Protein AF-A0A401PR33-F1 (afdb_monomer)

Secondary structure (DSSP, 8-state):
-HHHHHHHHHHT-TTT--EEEE--GGGGEETTEE-TTTTSSP-GGGPBPHHHHHHHHHHHHHHS-EEEEE--S-TT-HHHHHHHHHH-SSEEEESTTTTT-HHHHHHHHHTT--SEEEE-HHHH--HHHHHHHHHHHHHTT-EEEE---SS--S--HHHHHHHHTT-S--

Solvent-accessible surface area (backbone atoms only — not comparable to full-atom values): 9485 Å² total; per-residue (Å²): 110,69,67,58,56,49,48,37,50,75,71,70,35,61,96,77,58,74,39,72,45,78,60,56,26,51,83,27,51,55,94,84,25,36,36,94,59,64,91,49,86,91,56,80,90,69,46,36,44,61,65,60,50,50,53,51,50,52,50,45,48,73,78,42,65,48,48,35,40,25,25,83,44,36,52,81,42,55,70,55,31,18,55,55,45,68,71,51,94,57,47,30,30,29,35,78,50,23,43,39,33,58,71,40,43,54,48,31,58,75,58,41,27,46,48,23,40,35,40,35,48,77,65,59,67,36,70,69,56,37,54,50,33,50,50,53,35,46,74,72,73,24,47,39,32,40,48,86,58,99,82,70,74,92,74,60,64,64,63,57,45,30,60,76,67,67,42,88,41,104

Radius of gyration: 16.68 Å; Cα contacts (8 Å, |Δi|>4): 265; chains: 1; bounding box: 39×40×42 Å

Structure (mmCIF, N/CA/C/O backbone):
data_AF-A0A401PR33-F1
#
_entry.id   AF-A0A401PR33-F1
#
loop_
_atom_site.group_PDB
_atom_site.id
_atom_site.type_symbol
_atom_site.label_atom_id
_atom_site.label_alt_id
_atom_site.label_comp_id
_atom_site.label_asym_id
_atom_site.label_entity_id
_atom_site.label_seq_id
_atom_site.pdbx_PDB_ins_code
_atom_site.Cartn_x
_atom_site.Cartn_y
_atom_site.Cartn_z
_atom_site.occupancy
_atom_site.B_iso_or_equiv
_atom_site.auth_seq_id
_atom_site.auth_comp_id
_atom_site.auth_asym_id
_atom_site.auth_atom_id
_atom_site.pdbx_PDB_model_nu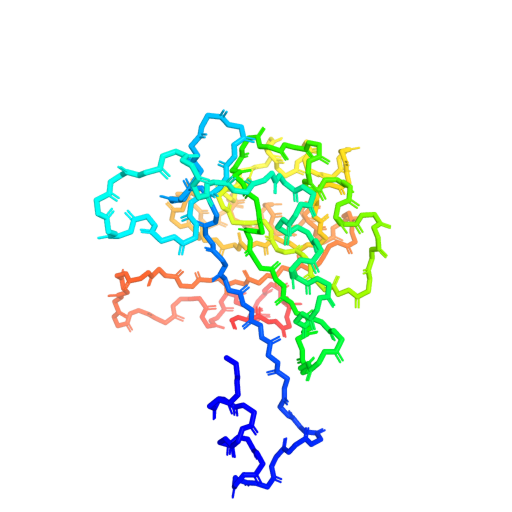m
ATOM 1 N N . LEU A 1 1 ? -2.979 -16.519 -4.858 1.00 96.06 1 LEU A N 1
ATOM 2 C CA . LEU A 1 1 ? -4.352 -16.060 -4.534 1.00 96.06 1 LEU A CA 1
ATOM 3 C C . LEU A 1 1 ? -5.389 -17.193 -4.555 1.00 96.06 1 LEU A C 1
ATOM 5 O O . LEU A 1 1 ? -6.199 -17.249 -3.635 1.00 96.06 1 LEU A O 1
ATOM 9 N N . ASP A 1 2 ? -5.338 -18.142 -5.503 1.00 98.12 2 ASP A N 1
ATOM 10 C CA . ASP A 1 2 ? -6.275 -19.290 -5.570 1.00 98.12 2 ASP A CA 1
ATOM 11 C C . ASP A 1 2 ? -6.444 -20.076 -4.264 1.00 98.12 2 ASP A C 1
ATOM 13 O O . ASP A 1 2 ? -7.560 -20.459 -3.903 1.00 98.12 2 ASP A O 1
ATOM 17 N N . LEU A 1 3 ? -5.348 -20.292 -3.532 1.00 98.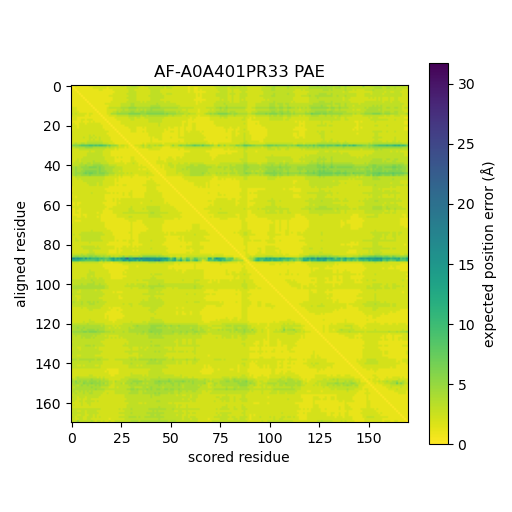56 3 LEU A N 1
ATOM 18 C CA . LEU A 1 3 ? -5.379 -20.981 -2.242 1.00 98.56 3 LEU A CA 1
ATOM 19 C C . LEU A 1 3 ? -6.269 -20.247 -1.225 1.00 98.56 3 LEU A C 1
ATOM 21 O O . LEU A 1 3 ? -7.124 -20.872 -0.601 1.00 98.56 3 LEU A O 1
ATOM 25 N N . ILE A 1 4 ? -6.104 -18.925 -1.098 1.00 98.44 4 ILE A N 1
ATOM 26 C CA . ILE A 1 4 ? -6.877 -18.077 -0.176 1.00 98.44 4 ILE A CA 1
ATOM 27 C C . ILE A 1 4 ? -8.347 -18.038 -0.608 1.00 98.44 4 ILE A C 1
ATOM 29 O O . ILE A 1 4 ? -9.229 -18.298 0.208 1.00 98.44 4 ILE A O 1
ATOM 33 N N . LYS A 1 5 ? -8.620 -17.823 -1.903 1.00 97.62 5 LYS A N 1
ATOM 34 C CA . LYS A 1 5 ? -9.981 -17.858 -2.473 1.00 97.62 5 LYS A CA 1
ATOM 35 C C . LYS A 1 5 ? -10.687 -19.185 -2.171 1.00 97.62 5 LYS A C 1
ATOM 37 O O . LYS A 1 5 ? -11.839 -19.200 -1.741 1.00 97.62 5 LYS A O 1
ATOM 42 N N . SER A 1 6 ? -9.975 -20.301 -2.332 1.00 98.25 6 SER A N 1
ATOM 43 C CA . SER A 1 6 ? -10.485 -21.641 -2.024 1.00 98.25 6 SER A CA 1
ATOM 44 C C . SER A 1 6 ? -10.730 -21.846 -0.528 1.00 98.25 6 SER A C 1
ATOM 46 O O . SER A 1 6 ? -11.710 -22.489 -0.157 1.00 98.25 6 SER A O 1
ATOM 48 N N . ALA A 1 7 ? -9.863 -21.317 0.338 1.00 98.69 7 ALA A N 1
ATOM 49 C CA . ALA A 1 7 ? -10.027 -21.398 1.787 1.00 98.69 7 ALA A CA 1
ATOM 50 C C . ALA A 1 7 ? -11.261 -20.615 2.263 1.00 98.69 7 ALA A C 1
ATOM 52 O O . ALA A 1 7 ? -12.075 -21.166 3.003 1.00 98.69 7 ALA A O 1
ATOM 53 N N . ILE A 1 8 ? -11.451 -19.385 1.770 1.00 98.50 8 ILE A N 1
ATOM 54 C CA . ILE A 1 8 ? -12.636 -18.559 2.051 1.00 98.50 8 ILE A CA 1
ATOM 55 C C . ILE A 1 8 ? -13.917 -19.297 1.638 1.00 98.50 8 ILE A C 1
ATOM 57 O O . ILE A 1 8 ? -14.866 -19.384 2.421 1.00 98.50 8 ILE A O 1
ATOM 61 N N . ALA A 1 9 ? -13.930 -19.875 0.432 1.00 98.31 9 ALA A N 1
ATOM 62 C CA . ALA A 1 9 ? -15.076 -20.627 -0.072 1.00 98.31 9 ALA A CA 1
ATOM 63 C C . ALA A 1 9 ? -15.373 -21.871 0.778 1.00 98.31 9 ALA A C 1
ATOM 65 O O . ALA A 1 9 ? -16.519 -22.099 1.161 1.00 98.31 9 ALA A O 1
ATOM 66 N N . LYS A 1 10 ? -14.344 -22.652 1.135 1.00 98.56 10 LYS A N 1
ATOM 67 C CA . LYS A 1 10 ? -14.494 -23.834 2.002 1.00 98.56 10 LYS A CA 1
ATOM 68 C C . LYS A 1 10 ? -15.002 -23.484 3.401 1.00 98.56 10 LYS A C 1
ATOM 70 O O . LYS A 1 10 ? -15.715 -24.287 3.993 1.00 98.56 10 LYS A O 1
ATOM 75 N N . ALA A 1 11 ? -14.655 -22.307 3.916 1.00 98.62 11 ALA A N 1
ATOM 76 C CA . ALA A 1 11 ? -15.139 -21.812 5.201 1.00 98.62 11 ALA A CA 1
ATOM 77 C C . ALA A 1 11 ? -16.561 -21.214 5.138 1.00 98.62 11 ALA A C 1
ATOM 79 O O . ALA A 1 11 ? -17.138 -20.929 6.184 1.00 98.62 11 ALA A O 1
ATOM 80 N N . GLY A 1 12 ? -17.142 -21.033 3.943 1.00 98.44 12 GLY A N 1
ATOM 81 C CA . GLY A 1 12 ? -18.491 -20.484 3.765 1.00 98.44 12 GLY A CA 1
ATOM 82 C C . GLY A 1 12 ? -18.582 -18.958 3.905 1.00 98.44 12 GLY A C 1
ATOM 83 O O . GLY A 1 12 ? -19.644 -18.442 4.250 1.00 98.44 12 GLY A O 1
ATOM 84 N N . TYR A 1 13 ? -17.486 -18.231 3.655 1.00 98.62 13 TYR A N 1
ATOM 85 C CA . TYR A 1 13 ? -17.396 -16.778 3.873 1.00 98.62 13 TYR A CA 1
ATOM 86 C C . TYR A 1 13 ? -17.141 -15.954 2.604 1.00 98.62 13 TYR A C 1
ATOM 88 O O . TYR A 1 13 ? -16.667 -14.825 2.695 1.00 98.62 13 TYR A O 1
ATOM 96 N N . THR A 1 14 ? -17.469 -16.488 1.424 1.00 97.69 14 THR A N 1
AT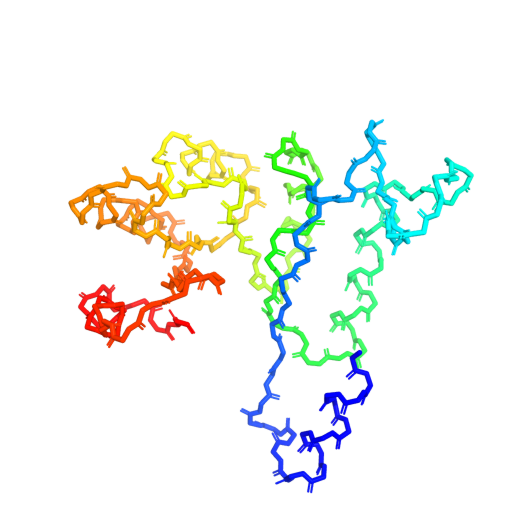OM 97 C CA . THR A 1 14 ? -17.223 -15.825 0.128 1.00 97.69 14 THR A CA 1
ATOM 98 C C . THR A 1 14 ? -17.776 -14.403 0.052 1.00 97.69 14 THR A C 1
ATOM 100 O O . THR A 1 14 ? -17.073 -13.522 -0.424 1.00 97.69 14 THR A O 1
ATOM 103 N N . ASP A 1 15 ? -18.969 -14.151 0.593 1.00 96.94 15 ASP A N 1
ATOM 104 C CA . ASP A 1 15 ? -19.599 -12.821 0.552 1.00 96.94 15 ASP A CA 1
ATOM 105 C C . ASP A 1 15 ? -19.202 -11.914 1.735 1.00 96.94 15 ASP A C 1
ATOM 107 O O . ASP A 1 15 ? -19.770 -10.839 1.915 1.00 96.94 15 ASP A O 1
ATOM 111 N N . LYS A 1 16 ? -18.279 -12.364 2.598 1.00 98.12 16 LYS A N 1
ATOM 112 C CA . LYS A 1 16 ? -17.916 -11.681 3.855 1.00 98.12 16 LYS A CA 1
ATOM 113 C C . LYS A 1 16 ? -16.429 -11.372 3.994 1.00 98.12 16 LYS A C 1
ATOM 115 O O . LYS A 1 16 ? -16.071 -10.574 4.853 1.00 98.12 16 LYS A O 1
ATOM 120 N N . VAL A 1 17 ? -15.573 -12.022 3.207 1.00 98.56 17 VAL A N 1
ATOM 121 C CA . VAL A 1 17 ? -14.116 -11.879 3.290 1.00 98.56 17 VAL A CA 1
ATOM 122 C C . VAL A 1 17 ? -13.569 -11.470 1.931 1.00 98.56 17 VAL A C 1
ATOM 124 O O . VAL A 1 17 ? -13.796 -12.136 0.923 1.00 98.56 17 VAL A O 1
ATOM 127 N N . VAL A 1 18 ? -12.812 -10.381 1.943 1.00 98.38 18 VAL A N 1
ATOM 128 C CA . VAL A 1 18 ? -12.079 -9.817 0.806 1.00 98.38 18 VAL A CA 1
ATOM 129 C C . VAL A 1 18 ? -10.573 -9.929 1.061 1.00 98.38 18 VAL A C 1
ATOM 131 O O . VAL A 1 18 ? -10.154 -10.381 2.127 1.00 98.38 18 VAL A O 1
ATOM 134 N N . VAL A 1 19 ? -9.751 -9.568 0.078 1.00 98.56 19 VAL A N 1
ATOM 135 C CA . VAL A 1 19 ? -8.291 -9.711 0.129 1.00 98.56 19 VAL A CA 1
ATOM 136 C C . VAL A 1 19 ? -7.612 -8.344 0.048 1.00 98.56 19 VAL A C 1
ATOM 138 O O . VAL A 1 19 ? -7.938 -7.526 -0.812 1.00 98.56 19 VAL A O 1
ATOM 141 N N . GLY A 1 20 ? -6.646 -8.122 0.937 1.00 98.50 20 GLY A N 1
ATOM 142 C CA . GLY A 1 20 ? -5.608 -7.102 0.799 1.00 98.50 20 GLY A CA 1
ATOM 143 C C . GLY A 1 20 ? -4.272 -7.755 0.436 1.00 98.50 20 GLY A C 1
ATOM 144 O O . GLY A 1 20 ? -4.066 -8.937 0.726 1.00 98.50 20 GLY A O 1
ATOM 145 N N . MET A 1 21 ? -3.384 -7.015 -0.218 1.00 98.50 21 MET A N 1
ATOM 146 C CA . MET A 1 21 ? -2.031 -7.463 -0.551 1.00 98.50 21 MET A CA 1
ATOM 147 C C . MET A 1 21 ? -1.031 -6.391 -0.142 1.00 98.50 21 MET A C 1
ATOM 149 O O . MET A 1 21 ? -1.243 -5.239 -0.489 1.00 98.50 21 MET A O 1
ATOM 153 N N . ASP A 1 22 ? 0.049 -6.783 0.523 1.00 98.69 22 ASP A N 1
ATOM 154 C CA . ASP A 1 22 ? 1.282 -6.002 0.578 1.00 98.69 22 ASP A CA 1
ATOM 155 C C . ASP A 1 22 ? 2.257 -6.624 -0.414 1.00 98.69 22 ASP A C 1
ATOM 157 O O . ASP A 1 22 ? 2.545 -7.827 -0.357 1.00 98.69 22 ASP A O 1
ATOM 161 N N . VAL A 1 23 ? 2.645 -5.826 -1.405 1.00 98.62 23 VAL A N 1
ATOM 162 C CA . VAL A 1 23 ? 3.552 -6.262 -2.455 1.00 98.62 23 VAL A CA 1
ATOM 163 C C . VAL A 1 23 ? 5.004 -5.965 -2.087 1.00 98.62 23 VAL A C 1
ATOM 165 O O . VAL A 1 23 ? 5.873 -6.730 -2.508 1.00 98.62 23 VAL A O 1
ATOM 168 N N . ALA A 1 24 ? 5.268 -4.921 -1.295 1.00 98.38 24 ALA A N 1
ATOM 169 C CA . ALA A 1 24 ? 6.609 -4.455 -0.947 1.00 98.38 24 ALA A CA 1
ATOM 170 C C . ALA A 1 24 ? 7.537 -4.356 -2.177 1.00 98.38 24 ALA A C 1
ATOM 172 O O . ALA A 1 24 ? 8.645 -4.901 -2.199 1.00 98.38 24 ALA A O 1
ATOM 173 N N . ALA A 1 25 ? 7.068 -3.705 -3.251 1.00 98.69 25 ALA A N 1
ATOM 174 C CA . ALA A 1 25 ? 7.730 -3.754 -4.557 1.00 98.69 25 ALA A CA 1
ATOM 175 C C . ALA A 1 25 ? 9.146 -3.157 -4.583 1.00 98.69 25 ALA A C 1
ATOM 177 O O . ALA A 1 25 ? 9.955 -3.545 -5.433 1.00 98.69 25 ALA A O 1
ATOM 178 N N . SER A 1 26 ? 9.475 -2.282 -3.629 1.00 98.62 26 SER A N 1
ATOM 179 C CA . SER A 1 26 ? 10.833 -1.768 -3.407 1.00 98.62 26 SER A CA 1
ATOM 180 C C . SER A 1 26 ? 11.864 -2.895 -3.228 1.00 98.62 26 SER A C 1
ATOM 182 O O . SER A 1 26 ? 12.986 -2.794 -3.723 1.00 98.62 26 SER A O 1
ATOM 184 N N . GLU A 1 27 ? 11.484 -4.020 -2.608 1.00 98.50 27 GLU A N 1
ATOM 185 C CA . GLU A 1 27 ? 12.386 -5.155 -2.341 1.00 98.50 27 GLU A CA 1
ATOM 186 C C . GLU A 1 27 ? 12.857 -5.866 -3.615 1.00 98.50 27 GLU A C 1
ATOM 188 O O . GLU A 1 27 ? 13.910 -6.513 -3.642 1.00 98.50 27 GLU A O 1
ATOM 193 N N . PHE A 1 28 ? 12.083 -5.748 -4.692 1.00 98.62 28 PHE A N 1
ATOM 194 C CA . PHE A 1 28 ? 12.379 -6.374 -5.973 1.00 98.62 28 PHE A CA 1
ATOM 195 C C . PHE A 1 28 ? 12.485 -5.386 -7.132 1.00 98.62 28 PHE A C 1
ATOM 197 O O . PHE A 1 28 ? 12.521 -5.786 -8.299 1.00 98.62 28 PHE A O 1
ATOM 204 N N . TYR A 1 29 ? 12.603 -4.099 -6.829 1.00 98.62 29 TYR A N 1
ATOM 205 C CA . TYR A 1 29 ? 12.901 -3.078 -7.814 1.00 98.62 29 TYR A CA 1
ATOM 206 C C . TYR A 1 29 ? 14.369 -3.150 -8.265 1.00 98.62 29 TYR A C 1
ATOM 208 O O . TYR A 1 29 ? 15.307 -3.250 -7.471 1.00 98.62 29 TYR A O 1
ATOM 216 N N . LYS A 1 30 ? 14.585 -3.117 -9.582 1.00 97.62 30 LYS A N 1
ATOM 217 C CA . LYS A 1 30 ? 15.881 -3.268 -10.257 1.00 97.62 30 LYS A CA 1
ATOM 218 C C . LYS A 1 30 ? 16.009 -2.250 -11.390 1.00 97.62 30 LYS A C 1
ATOM 220 O O . LYS A 1 30 ? 15.735 -2.545 -12.551 1.00 97.62 30 LYS A O 1
ATOM 225 N N . GLY A 1 31 ? 16.455 -1.039 -11.053 1.00 92.25 31 GLY A N 1
ATOM 226 C CA . GLY A 1 31 ? 16.873 -0.032 -12.038 1.00 92.25 31 GLY A CA 1
ATOM 227 C C . GLY A 1 31 ? 15.780 0.383 -13.032 1.00 92.25 31 GLY A C 1
ATOM 228 O O . GLY A 1 31 ? 16.041 0.438 -14.232 1.00 92.25 31 GLY A O 1
ATOM 229 N N . GLY A 1 32 ? 14.564 0.654 -12.547 1.00 97.25 32 GLY A N 1
ATOM 230 C CA . GLY A 1 32 ? 13.414 1.055 -13.377 1.00 97.25 32 GLY A CA 1
ATOM 231 C C . GLY A 1 32 ? 12.503 -0.095 -13.809 1.00 97.25 32 GLY A C 1
ATOM 232 O O . GLY A 1 32 ? 11.570 0.116 -14.582 1.00 97.25 32 GLY A O 1
ATOM 233 N N . ARG A 1 33 ? 12.787 -1.319 -13.360 1.00 98.62 33 ARG A N 1
ATOM 234 C CA . ARG A 1 33 ? 11.997 -2.528 -13.624 1.00 98.62 33 ARG A CA 1
ATOM 235 C C . ARG A 1 33 ? 11.835 -3.334 -12.334 1.00 98.62 33 ARG A C 1
ATOM 237 O O . ARG A 1 33 ? 12.465 -3.016 -11.332 1.00 98.62 33 ARG A O 1
ATOM 244 N N . TYR A 1 34 ? 11.030 -4.387 -12.374 1.00 98.81 34 TYR A N 1
ATOM 245 C CA . TYR A 1 34 ? 10.678 -5.215 -11.225 1.00 98.81 34 TYR A CA 1
ATOM 246 C C . TYR A 1 34 ? 11.002 -6.686 -11.487 1.00 98.81 34 TYR A C 1
ATOM 248 O O . TYR A 1 34 ? 10.650 -7.232 -12.535 1.00 98.81 34 TYR A O 1
ATOM 256 N N . ASP A 1 35 ? 11.662 -7.333 -10.529 1.00 98.62 35 ASP A N 1
ATOM 257 C CA . ASP A 1 35 ? 12.024 -8.745 -10.584 1.00 98.62 35 ASP A CA 1
ATOM 258 C C . ASP A 1 35 ? 11.083 -9.606 -9.734 1.00 98.62 35 ASP A C 1
ATOM 260 O O . ASP A 1 35 ? 11.312 -9.840 -8.548 1.00 98.62 35 ASP A O 1
ATOM 264 N N . LEU A 1 36 ? 10.038 -10.160 -10.345 1.00 98.44 36 LEU A N 1
ATOM 265 C CA . LEU A 1 36 ? 9.076 -10.996 -9.616 1.00 98.44 36 LEU A CA 1
ATOM 266 C C . LEU A 1 36 ? 9.662 -12.315 -9.071 1.00 98.44 36 LEU A C 1
ATOM 268 O O . LEU A 1 36 ? 8.982 -13.020 -8.326 1.00 98.44 36 LEU A O 1
ATOM 272 N N . ASP A 1 37 ? 10.911 -12.648 -9.408 1.00 98.25 37 ASP A N 1
ATOM 273 C CA . ASP A 1 37 ? 11.635 -13.811 -8.894 1.00 98.25 37 ASP A CA 1
ATOM 274 C C . ASP A 1 37 ? 12.951 -13.412 -8.189 1.00 98.25 37 ASP A C 1
ATOM 276 O O . ASP A 1 37 ? 13.906 -14.184 -8.145 1.00 98.25 37 ASP A O 1
ATOM 280 N N . PHE A 1 38 ? 13.000 -12.222 -7.570 1.00 98.25 38 PHE A N 1
ATOM 281 C CA . PHE A 1 38 ? 14.188 -11.630 -6.916 1.00 98.25 38 PHE A CA 1
ATOM 282 C C . PHE A 1 38 ? 14.920 -12.495 -5.873 1.00 98.25 38 PHE A C 1
ATOM 284 O O . PHE A 1 38 ? 16.041 -12.178 -5.479 1.00 98.25 38 PHE A O 1
ATOM 291 N N . LYS A 1 39 ? 14.296 -13.574 -5.389 1.00 98.25 39 LYS A N 1
ATOM 292 C CA . LYS A 1 39 ? 14.898 -14.529 -4.440 1.00 98.25 39 LYS A CA 1
ATOM 293 C C . LYS A 1 39 ? 15.721 -15.622 -5.129 1.00 98.25 39 LYS A C 1
ATOM 295 O O . LYS A 1 39 ? 16.426 -16.372 -4.455 1.00 98.25 39 LYS A O 1
ATOM 300 N N . SER A 1 40 ? 15.623 -15.716 -6.447 1.00 98.12 40 SER A N 1
ATOM 301 C CA . SER A 1 40 ? 16.432 -16.575 -7.308 1.00 98.12 40 SER A CA 1
ATOM 302 C C . SER A 1 40 ? 17.640 -15.794 -7.853 1.00 98.12 40 SER A C 1
ATOM 304 O O . SER A 1 40 ? 17.650 -14.565 -7.772 1.00 98.12 40 SER A O 1
ATOM 306 N N . PRO A 1 41 ? 18.668 -16.464 -8.416 1.00 97.75 41 PRO A N 1
ATOM 307 C CA . PRO A 1 41 ? 19.792 -15.784 -9.061 1.00 97.75 41 PRO A CA 1
ATOM 308 C C . PRO A 1 41 ? 19.336 -14.724 -10.074 1.00 97.75 41 PRO A C 1
ATOM 310 O O . PRO A 1 41 ? 18.381 -14.952 -10.813 1.00 97.75 41 PRO A O 1
ATOM 313 N N . ASP A 1 42 ? 20.032 -13.588 -10.081 1.00 97.25 42 ASP A N 1
ATOM 314 C CA . ASP A 1 42 ? 19.695 -12.396 -10.867 1.00 97.25 42 ASP A CA 1
ATOM 315 C C . ASP A 1 42 ? 19.674 -12.700 -12.376 1.00 97.25 42 ASP A C 1
ATOM 317 O O . ASP A 1 42 ? 20.652 -13.214 -12.927 1.00 97.25 42 ASP A O 1
ATOM 321 N N . ASP A 1 43 ? 18.563 -12.371 -13.039 1.00 97.19 43 ASP A N 1
ATOM 322 C CA . ASP A 1 43 ? 18.400 -12.482 -14.492 1.00 97.19 43 ASP A CA 1
ATOM 323 C C . ASP A 1 43 ? 17.608 -11.277 -15.029 1.00 97.19 43 ASP A C 1
ATOM 325 O O . ASP A 1 43 ? 16.375 -11.297 -15.039 1.00 97.19 43 ASP A O 1
ATOM 329 N N . PRO A 1 44 ? 18.286 -10.229 -15.532 1.00 96.38 44 PRO A N 1
ATOM 330 C CA . PRO A 1 44 ? 17.624 -9.042 -16.070 1.00 96.38 44 PRO A CA 1
ATOM 331 C C . PRO A 1 44 ? 16.651 -9.305 -17.226 1.00 96.38 44 PRO A C 1
ATOM 333 O O . PRO A 1 44 ? 15.794 -8.464 -17.501 1.00 96.38 44 PRO A O 1
ATOM 336 N N . GLY A 1 45 ? 16.756 -10.455 -17.905 1.00 96.94 45 GLY A N 1
ATOM 337 C CA . GLY A 1 45 ? 15.856 -10.836 -18.992 1.00 96.94 45 GLY A CA 1
ATOM 338 C C . GLY A 1 45 ? 14.412 -11.079 -18.548 1.00 96.94 45 GLY A C 1
ATOM 339 O O . GLY A 1 45 ? 13.512 -11.020 -19.385 1.00 96.94 45 GLY A O 1
ATOM 340 N N . ARG A 1 46 ? 14.174 -11.311 -17.248 1.00 96.75 46 ARG A N 1
ATOM 341 C CA . ARG A 1 46 ? 12.834 -11.552 -16.685 1.00 96.75 46 ARG A CA 1
ATOM 342 C C . ARG A 1 46 ? 12.179 -10.317 -16.068 1.00 96.75 46 ARG A C 1
ATOM 344 O O . ARG A 1 46 ? 11.039 -10.406 -15.623 1.00 96.75 46 ARG A O 1
ATOM 351 N N . TYR A 1 47 ? 12.887 -9.188 -15.995 1.00 98.50 47 TYR A N 1
ATOM 352 C CA . TYR A 1 47 ? 12.365 -8.009 -15.307 1.00 98.50 47 TYR A CA 1
ATOM 353 C C . TYR A 1 47 ? 11.231 -7.387 -16.098 1.00 98.50 47 TYR A C 1
ATOM 355 O O . TYR A 1 47 ? 11.355 -7.129 -17.299 1.00 98.50 47 TYR A O 1
ATOM 363 N N . ILE A 1 48 ? 10.161 -7.040 -15.403 1.00 98.75 48 ILE A N 1
ATOM 364 C CA . ILE A 1 48 ? 8.992 -6.412 -16.003 1.00 98.75 48 ILE A CA 1
ATOM 365 C C . ILE A 1 48 ? 8.978 -4.912 -15.718 1.00 98.75 48 ILE A C 1
ATOM 367 O O . ILE A 1 48 ? 9.520 -4.434 -14.724 1.00 98.75 48 ILE A O 1
ATOM 371 N N . SER A 1 49 ? 8.413 -4.149 -16.636 1.00 98.69 49 SER A N 1
ATOM 372 C CA . SER A 1 49 ? 8.203 -2.711 -16.497 1.00 98.69 49 SER A CA 1
ATOM 373 C C . SER A 1 49 ? 7.111 -2.396 -15.461 1.00 98.69 49 SER A C 1
ATOM 375 O O . SER A 1 49 ? 6.305 -3.272 -15.136 1.00 98.69 49 SER A O 1
ATOM 377 N N . PRO A 1 50 ? 7.033 -1.143 -14.972 1.00 98.56 50 PRO A N 1
ATOM 378 C CA . PRO A 1 50 ? 5.931 -0.716 -14.110 1.00 98.56 50 PRO A CA 1
ATOM 379 C C . PRO A 1 50 ? 4.551 -0.944 -14.750 1.00 98.56 50 PRO A C 1
ATOM 381 O O . PRO A 1 50 ? 3.614 -1.348 -14.070 1.00 98.56 50 PRO A O 1
ATOM 384 N N . ASP A 1 51 ? 4.435 -0.761 -16.068 1.00 98.44 51 ASP A N 1
ATOM 385 C CA . ASP A 1 51 ? 3.183 -0.975 -16.803 1.00 98.44 51 ASP A CA 1
ATOM 386 C C . ASP A 1 51 ? 2.776 -2.454 -16.836 1.00 98.44 51 ASP A C 1
ATOM 388 O O . ASP A 1 51 ? 1.626 -2.783 -16.560 1.00 98.44 51 ASP A O 1
ATOM 392 N N . GLU A 1 52 ? 3.725 -3.358 -17.097 1.00 98.69 52 GLU A N 1
ATOM 393 C CA . GLU A 1 52 ? 3.477 -4.807 -17.054 1.00 98.69 52 GLU A CA 1
ATOM 394 C C . GLU A 1 52 ? 3.082 -5.276 -15.642 1.00 98.69 52 GLU A C 1
ATOM 396 O O . GLU A 1 52 ? 2.244 -6.168 -15.489 1.00 98.69 52 GLU A O 1
ATOM 401 N N . LEU A 1 53 ? 3.654 -4.661 -14.601 1.00 98.69 53 LEU A N 1
ATOM 402 C CA . LEU A 1 53 ? 3.297 -4.937 -13.211 1.00 98.69 53 LEU A CA 1
ATOM 403 C C . LEU A 1 53 ? 1.898 -4.400 -12.859 1.00 98.69 53 LEU A C 1
ATOM 405 O O . LEU A 1 53 ? 1.106 -5.106 -12.233 1.00 98.69 53 LEU A O 1
ATOM 409 N N . ALA A 1 54 ? 1.550 -3.197 -13.324 1.00 98.31 54 ALA A N 1
ATOM 410 C CA . ALA A 1 54 ? 0.209 -2.635 -13.181 1.00 98.31 54 ALA A CA 1
ATOM 411 C C . ALA A 1 54 ? -0.857 -3.510 -13.866 1.00 98.31 54 ALA A C 1
ATOM 413 O O . ALA A 1 54 ? -1.903 -3.792 -13.274 1.00 98.31 54 ALA A O 1
ATOM 414 N N . ASP A 1 55 ? -0.577 -3.993 -15.080 1.00 98.25 55 ASP A N 1
ATOM 415 C CA . ASP A 1 55 ? -1.459 -4.908 -15.812 1.00 98.25 55 ASP A CA 1
ATOM 416 C C . ASP A 1 55 ? -1.663 -6.220 -15.042 1.00 98.25 55 ASP A C 1
ATOM 418 O O . ASP A 1 55 ? -2.791 -6.721 -14.944 1.00 98.25 55 ASP A O 1
ATOM 422 N N . LEU A 1 56 ? -0.597 -6.753 -14.430 1.00 98.31 56 LEU A N 1
ATOM 423 C CA . LEU A 1 56 ? -0.672 -7.930 -13.567 1.00 98.31 56 LEU A CA 1
ATOM 424 C C . LEU A 1 56 ? -1.600 -7.690 -12.368 1.00 98.31 56 LEU A C 1
ATOM 426 O O . LEU A 1 56 ? -2.496 -8.505 -12.131 1.00 98.31 56 LEU A O 1
ATOM 430 N N . TYR A 1 57 ? -1.467 -6.568 -11.657 1.00 98.44 57 TYR A N 1
ATOM 431 C CA . TYR A 1 57 ? -2.398 -6.213 -10.578 1.00 98.44 57 TYR A CA 1
ATOM 432 C C . TYR A 1 57 ? -3.836 -6.077 -11.078 1.00 98.44 57 TYR A C 1
ATOM 434 O O . TYR A 1 57 ? -4.760 -6.560 -10.424 1.00 98.44 57 TYR A O 1
ATOM 442 N N . GLY A 1 58 ? -4.035 -5.506 -12.269 1.00 97.69 58 GLY A N 1
ATOM 443 C CA . GLY A 1 58 ? -5.341 -5.441 -12.922 1.00 97.69 58 GLY A CA 1
ATOM 444 C C . GLY A 1 58 ? -5.979 -6.824 -13.105 1.00 97.69 58 GLY A C 1
ATOM 445 O O . GLY A 1 58 ? -7.182 -6.987 -12.888 1.00 97.69 58 GLY A O 1
ATOM 446 N N . THR A 1 59 ? -5.184 -7.855 -13.425 1.00 97.69 59 THR A N 1
ATOM 447 C CA . THR A 1 59 ? -5.689 -9.240 -13.450 1.00 97.69 59 THR A CA 1
ATOM 448 C C . THR A 1 59 ? -6.092 -9.740 -12.065 1.00 97.69 59 THR A C 1
ATOM 450 O O . THR A 1 59 ? -7.127 -10.392 -11.932 1.00 97.69 59 THR A O 1
ATOM 453 N N . PHE A 1 60 ? -5.345 -9.389 -11.014 1.00 97.94 60 PHE A N 1
ATOM 454 C CA . PHE A 1 60 ? -5.671 -9.806 -9.650 1.00 97.94 60 PHE A CA 1
ATOM 455 C C . PHE A 1 60 ? -6.964 -9.169 -9.142 1.00 97.94 60 PHE A C 1
ATOM 457 O O . PHE A 1 60 ? -7.806 -9.869 -8.584 1.00 97.94 60 PHE A O 1
ATOM 464 N N . ILE A 1 61 ? -7.151 -7.874 -9.394 1.00 97.69 61 ILE A N 1
ATOM 465 C CA . ILE A 1 61 ? -8.361 -7.130 -9.022 1.00 97.69 61 ILE A CA 1
ATOM 466 C C . ILE A 1 61 ? -9.596 -7.690 -9.742 1.00 97.69 61 ILE A C 1
ATOM 468 O O . ILE A 1 61 ? -10.675 -7.771 -9.162 1.00 97.69 61 ILE A O 1
ATOM 472 N N . ARG A 1 62 ? -9.449 -8.111 -11.004 1.00 96.94 62 ARG A N 1
ATOM 473 C CA . ARG A 1 62 ? -10.548 -8.691 -11.788 1.00 96.94 62 ARG A CA 1
ATOM 474 C C . ARG A 1 62 ? -10.914 -10.110 -11.344 1.00 96.94 62 ARG A C 1
ATOM 476 O O . ARG A 1 62 ? -12.095 -10.448 -11.283 1.00 96.94 62 ARG A O 1
ATOM 483 N N . ASP A 1 63 ? -9.916 -10.952 -11.084 1.00 97.50 63 ASP A N 1
ATOM 484 C CA . ASP A 1 63 ? -10.116 -12.402 -10.956 1.00 97.50 63 ASP A CA 1
ATOM 485 C C . ASP A 1 63 ? -10.295 -12.862 -9.483 1.00 97.50 63 ASP A C 1
ATOM 487 O O . ASP A 1 63 ? -10.753 -13.988 -9.205 1.00 97.50 63 ASP A O 1
ATOM 491 N N . TYR A 1 64 ? -9.988 -11.981 -8.522 1.00 97.94 64 TYR A N 1
ATOM 492 C CA . TYR A 1 64 ? -10.034 -12.218 -7.074 1.00 97.94 64 TYR A CA 1
ATOM 493 C C . TYR A 1 64 ? -10.697 -11.046 -6.331 1.00 97.94 64 TYR A C 1
ATOM 495 O O . TYR A 1 64 ? -10.712 -9.934 -6.846 1.00 97.94 64 TYR A O 1
ATOM 503 N N . PRO A 1 65 ? -11.225 -11.248 -5.105 1.00 97.19 65 PRO A N 1
ATOM 504 C CA . PRO A 1 65 ? -11.862 -10.179 -4.330 1.00 97.19 65 PRO A CA 1
ATOM 505 C C . PRO A 1 65 ? -10.820 -9.255 -3.670 1.00 97.19 65 PRO A C 1
ATOM 507 O O . PRO A 1 65 ? -10.847 -9.059 -2.456 1.00 97.19 65 PRO A O 1
ATOM 510 N N . VAL A 1 66 ? -9.860 -8.745 -4.446 1.00 98.31 66 VAL A N 1
ATOM 511 C CA . VAL A 1 66 ? -8.828 -7.817 -3.970 1.00 98.31 66 VAL A CA 1
ATOM 512 C C . VAL A 1 66 ? -9.426 -6.418 -3.874 1.00 98.31 66 VAL A C 1
ATOM 514 O O . VAL A 1 66 ? -9.961 -5.906 -4.853 1.00 98.31 66 VAL A O 1
ATOM 517 N N . VAL A 1 67 ? -9.335 -5.806 -2.695 1.00 98.50 67 VAL A N 1
ATOM 518 C CA . VAL A 1 67 ? -9.884 -4.463 -2.420 1.00 98.50 67 VAL A CA 1
ATOM 519 C C . VAL A 1 67 ? -8.834 -3.465 -1.937 1.00 98.50 67 VAL A C 1
ATOM 521 O O . VAL A 1 67 ? -9.136 -2.278 -1.830 1.00 98.50 67 VAL A O 1
ATOM 524 N N . SER A 1 68 ? -7.620 -3.932 -1.634 1.00 98.81 68 SER A N 1
ATOM 525 C CA . SER A 1 68 ? -6.512 -3.103 -1.159 1.00 98.81 68 SER A CA 1
ATOM 526 C C . SER A 1 68 ? -5.178 -3.658 -1.648 1.00 98.81 68 SER A C 1
ATOM 528 O O . SER A 1 68 ? -4.942 -4.862 -1.522 1.00 98.81 68 SER A O 1
ATOM 530 N N . ILE A 1 69 ? -4.309 -2.796 -2.173 1.00 98.88 69 ILE A N 1
ATOM 531 C CA . ILE A 1 69 ? -2.920 -3.129 -2.514 1.00 98.88 69 ILE A CA 1
ATOM 532 C C . ILE A 1 69 ? -1.993 -2.088 -1.881 1.00 98.88 69 ILE A C 1
ATOM 534 O O . ILE A 1 69 ? -2.156 -0.891 -2.100 1.00 98.88 69 ILE A O 1
ATOM 538 N N . GLU A 1 70 ? -1.043 -2.558 -1.089 1.00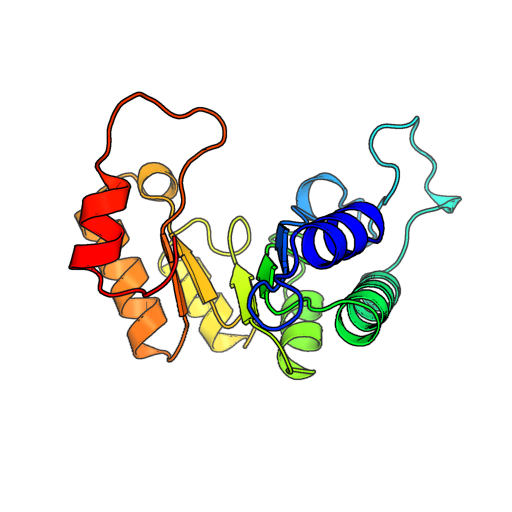 98.88 70 GLU A N 1
ATOM 539 C CA . GLU A 1 70 ? 0.029 -1.805 -0.448 1.00 98.88 70 GLU A CA 1
ATOM 540 C C . GLU A 1 70 ? 1.333 -1.967 -1.233 1.00 98.88 70 GLU A C 1
ATOM 542 O O . GLU A 1 70 ? 1.601 -3.041 -1.780 1.00 98.88 70 GLU A O 1
ATOM 547 N N . ASP A 1 71 ? 2.085 -0.869 -1.337 1.00 98.75 71 ASP A N 1
ATOM 548 C CA . ASP A 1 71 ? 3.379 -0.771 -2.022 1.00 98.75 71 ASP A CA 1
ATOM 549 C C . ASP A 1 71 ? 3.459 -1.493 -3.383 1.00 98.75 71 ASP A C 1
ATOM 551 O O . ASP A 1 71 ? 4.361 -2.305 -3.618 1.00 98.75 71 ASP A O 1
ATOM 555 N N . PRO A 1 72 ? 2.535 -1.197 -4.330 1.00 98.69 72 PRO A N 1
ATOM 556 C CA . PRO A 1 72 ? 2.531 -1.808 -5.659 1.00 98.69 72 PRO A CA 1
ATOM 557 C C . PRO A 1 72 ? 3.780 -1.488 -6.494 1.00 98.69 72 PRO A C 1
ATOM 559 O O . PRO A 1 72 ? 4.070 -2.222 -7.441 1.00 98.69 72 PRO A O 1
ATOM 562 N N . PHE A 1 73 ? 4.503 -0.414 -6.175 1.00 98.88 73 PHE A N 1
ATOM 563 C CA . PHE A 1 73 ? 5.701 0.038 -6.884 1.00 98.88 73 PHE A CA 1
ATOM 564 C C . PHE A 1 73 ? 6.776 0.475 -5.890 1.00 98.88 73 PHE A C 1
ATOM 566 O O . PHE A 1 73 ? 6.505 0.643 -4.702 1.00 98.88 73 PHE A O 1
ATOM 573 N N . ASP A 1 74 ? 7.994 0.662 -6.389 1.00 98.81 74 ASP A N 1
ATOM 574 C CA . ASP A 1 74 ? 9.118 1.159 -5.600 1.00 98.81 74 ASP A CA 1
ATOM 575 C C . ASP A 1 74 ? 8.785 2.492 -4.915 1.00 98.81 74 ASP A C 1
ATOM 577 O O . ASP A 1 74 ? 8.056 3.330 -5.458 1.00 98.81 74 ASP A O 1
ATOM 581 N N . GLN A 1 75 ? 9.352 2.696 -3.728 1.00 98.62 75 GLN A N 1
ATOM 582 C CA . GLN A 1 75 ? 9.158 3.887 -2.900 1.00 98.62 75 GLN A CA 1
ATOM 583 C C . GLN A 1 75 ? 9.467 5.213 -3.615 1.00 98.62 75 GLN A C 1
ATOM 585 O O . GLN A 1 75 ? 8.980 6.256 -3.179 1.00 98.62 75 GLN A O 1
ATOM 590 N N . ASP A 1 76 ? 10.257 5.217 -4.694 1.00 98.44 76 ASP A N 1
ATOM 591 C CA . ASP A 1 76 ? 10.574 6.413 -5.475 1.00 98.44 76 ASP A CA 1
ATOM 592 C C . ASP A 1 76 ? 10.050 6.371 -6.931 1.00 98.44 76 ASP A C 1
ATOM 594 O O . ASP A 1 76 ? 10.293 7.314 -7.691 1.00 98.44 76 ASP A O 1
ATOM 598 N N . ASP A 1 77 ? 9.259 5.363 -7.324 1.00 98.44 77 ASP A N 1
ATOM 599 C CA . ASP A 1 77 ? 8.619 5.263 -8.653 1.00 98.44 77 ASP A CA 1
ATOM 600 C C . ASP A 1 77 ? 7.264 5.998 -8.715 1.00 98.44 77 ASP A C 1
ATOM 602 O O . ASP A 1 77 ? 6.213 5.459 -9.071 1.00 98.44 77 ASP A O 1
ATOM 606 N N . TRP A 1 78 ? 7.286 7.275 -8.335 1.00 98.69 78 TRP A N 1
ATOM 607 C CA . TRP A 1 78 ? 6.103 8.134 -8.230 1.00 98.69 78 TRP A CA 1
ATOM 608 C C . TRP A 1 78 ? 5.178 8.145 -9.465 1.00 98.69 78 TRP A C 1
ATOM 610 O O . TRP A 1 78 ? 3.957 8.094 -9.285 1.00 98.69 78 TRP A O 1
ATOM 620 N N . PRO A 1 79 ? 5.688 8.162 -10.718 1.00 98.50 79 PRO A N 1
ATOM 621 C CA . PRO A 1 79 ? 4.823 8.112 -11.894 1.00 98.50 79 PRO A CA 1
ATOM 622 C C . PRO A 1 79 ? 4.004 6.819 -11.991 1.00 98.50 79 PRO A C 1
ATOM 624 O O . PRO A 1 79 ? 2.847 6.874 -12.413 1.00 98.50 79 PRO A O 1
ATOM 627 N N . ALA A 1 80 ? 4.574 5.671 -11.603 1.00 98.56 80 ALA A N 1
ATOM 628 C CA . ALA A 1 80 ? 3.865 4.394 -11.617 1.00 98.56 80 ALA A CA 1
ATOM 629 C C . ALA A 1 80 ? 2.742 4.368 -10.573 1.00 98.56 80 ALA A C 1
ATOM 631 O O . ALA A 1 80 ? 1.606 4.019 -10.906 1.00 98.56 80 ALA A O 1
ATOM 632 N N . TRP A 1 81 ? 3.029 4.843 -9.356 1.00 98.81 81 TRP A N 1
ATOM 633 C CA . TRP A 1 81 ? 2.037 5.034 -8.295 1.00 98.81 81 TRP A CA 1
ATOM 634 C C . TRP A 1 81 ? 0.861 5.900 -8.755 1.00 98.81 81 TRP A C 1
ATOM 636 O O . TRP A 1 81 ? -0.287 5.457 -8.718 1.00 98.81 81 TRP A O 1
ATOM 646 N N . ALA A 1 82 ? 1.140 7.109 -9.254 1.00 98.56 82 ALA A N 1
ATOM 647 C CA . ALA A 1 82 ? 0.106 8.041 -9.700 1.00 98.56 82 ALA A CA 1
ATOM 648 C C . ALA A 1 82 ? -0.735 7.464 -10.850 1.00 98.56 82 ALA A C 1
ATOM 650 O O . ALA A 1 82 ? -1.964 7.556 -10.837 1.00 98.56 82 ALA A O 1
ATOM 651 N N . LYS A 1 83 ? -0.094 6.815 -11.833 1.00 98.19 83 LYS A N 1
ATOM 652 C CA . LYS A 1 83 ? -0.787 6.175 -12.960 1.00 98.19 83 LYS A CA 1
ATOM 653 C C . LYS A 1 83 ? -1.717 5.053 -12.494 1.00 98.19 83 LYS A C 1
ATOM 655 O O . LYS A 1 83 ? -2.855 4.980 -12.956 1.00 98.19 83 LYS A O 1
ATOM 660 N N . PHE A 1 84 ? -1.245 4.191 -11.598 1.00 98.31 84 PHE A N 1
ATOM 661 C CA . PHE A 1 84 ? -2.025 3.072 -11.078 1.00 98.31 84 PHE A CA 1
ATOM 662 C C . PHE A 1 84 ? -3.188 3.542 -10.202 1.00 98.31 84 PHE A C 1
ATOM 664 O O . PHE A 1 84 ? -4.325 3.123 -10.411 1.00 98.31 84 PHE A O 1
ATOM 671 N N . THR A 1 85 ? -2.942 4.481 -9.289 1.00 98.44 85 THR A N 1
ATOM 672 C CA . THR A 1 85 ? -3.981 5.049 -8.421 1.00 98.44 85 THR A CA 1
ATOM 673 C C . THR A 1 85 ? -5.042 5.805 -9.221 1.00 98.44 85 THR A C 1
ATOM 675 O O . THR A 1 85 ? -6.230 5.692 -8.916 1.00 98.44 85 THR A O 1
ATOM 678 N N . ALA A 1 86 ? -4.658 6.507 -10.294 1.00 97.69 86 ALA A N 1
ATOM 679 C CA . ALA A 1 86 ? -5.594 7.198 -11.183 1.00 97.69 86 ALA A CA 1
ATOM 680 C C . ALA A 1 86 ? -6.518 6.251 -11.970 1.00 97.69 86 ALA A C 1
ATOM 682 O O . ALA A 1 86 ? -7.630 6.651 -12.321 1.00 97.69 86 ALA A O 1
ATOM 683 N N . ALA A 1 87 ? -6.099 5.006 -12.235 1.00 93.38 87 ALA A N 1
ATOM 684 C CA . ALA A 1 87 ? -6.985 3.992 -12.815 1.00 93.38 87 ALA A CA 1
ATOM 685 C C . ALA A 1 87 ? -8.144 3.637 -11.861 1.00 93.38 87 ALA A C 1
ATOM 687 O O . ALA A 1 87 ? -9.234 3.279 -12.313 1.00 93.38 87 ALA A O 1
ATOM 688 N N . GLY A 1 88 ? -7.927 3.820 -10.554 1.00 83.62 88 GLY A N 1
ATOM 689 C CA . GLY A 1 88 ? -8.933 3.702 -9.507 1.00 83.62 88 GLY A CA 1
ATOM 690 C C . GLY A 1 88 ? -9.429 2.274 -9.272 1.00 83.62 88 GLY A C 1
ATOM 691 O O . GLY A 1 88 ? -8.914 1.297 -9.809 1.00 83.62 88 GLY A O 1
ATOM 692 N N . GLY A 1 89 ? -10.467 2.157 -8.443 1.00 88.56 89 GLY A N 1
ATOM 693 C CA . GLY A 1 89 ? -11.221 0.913 -8.246 1.00 88.56 89 GLY A CA 1
ATOM 694 C C . GLY A 1 89 ? -10.941 0.165 -6.944 1.00 88.56 89 GLY A C 1
ATOM 695 O O . GLY A 1 89 ? -11.784 -0.630 -6.537 1.00 88.56 89 GLY A O 1
ATOM 696 N N . ILE A 1 90 ? -9.828 0.450 -6.263 1.00 98.00 90 ILE A N 1
ATOM 697 C CA . ILE A 1 90 ? -9.478 -0.151 -4.968 1.00 98.00 90 ILE A CA 1
ATOM 698 C C . ILE A 1 90 ? -8.730 0.840 -4.060 1.00 98.00 90 ILE A C 1
ATOM 700 O O . ILE A 1 90 ? -8.360 1.942 -4.476 1.00 98.00 90 ILE A O 1
ATOM 704 N N . GLN A 1 91 ? -8.498 0.437 -2.812 1.00 98.81 91 GLN A N 1
ATOM 705 C CA . GLN A 1 91 ? -7.571 1.115 -1.914 1.00 98.81 91 GLN A CA 1
ATOM 706 C C . GLN A 1 91 ? -6.119 0.866 -2.363 1.00 98.81 91 GLN A C 1
ATOM 708 O O . GLN A 1 91 ? -5.736 -0.270 -2.642 1.00 98.81 91 GLN A O 1
ATOM 713 N N . VAL A 1 92 ? -5.313 1.924 -2.419 1.00 98.88 92 VAL A N 1
ATOM 714 C CA . VAL A 1 92 ? -3.873 1.886 -2.690 1.00 98.88 92 VAL A CA 1
ATOM 715 C C . VAL A 1 92 ? -3.168 2.470 -1.475 1.00 98.88 92 VAL A C 1
ATOM 717 O O . VAL A 1 92 ? -3.376 3.640 -1.144 1.00 98.88 92 VAL A O 1
ATOM 720 N N . VAL A 1 93 ? -2.382 1.647 -0.791 1.00 98.94 93 VAL A N 1
ATOM 721 C CA . VAL A 1 93 ? -1.768 1.979 0.496 1.00 98.94 93 VAL A CA 1
ATOM 722 C C . VAL A 1 93 ? -0.295 2.319 0.285 1.00 98.94 93 VAL A C 1
ATOM 724 O O . VAL A 1 93 ? 0.426 1.547 -0.336 1.00 98.94 93 VAL A O 1
ATOM 727 N N . GLY A 1 94 ? 0.143 3.477 0.781 1.00 98.75 94 GLY A N 1
ATOM 728 C CA . GLY A 1 94 ? 1.560 3.834 0.825 1.00 98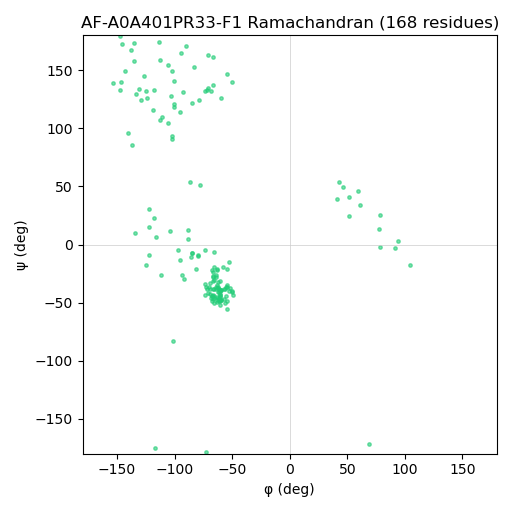.75 94 GLY A CA 1
ATOM 729 C C . GLY A 1 94 ? 2.181 3.496 2.176 1.00 98.75 94 GLY A C 1
ATOM 730 O O . GLY A 1 94 ? 1.842 4.158 3.161 1.00 98.75 94 GLY A O 1
ATOM 731 N N . ASP A 1 95 ? 3.111 2.541 2.201 1.00 98.62 95 ASP A N 1
ATOM 732 C CA . ASP A 1 95 ? 3.977 2.232 3.343 1.00 98.62 95 ASP A CA 1
ATOM 733 C C . ASP A 1 95 ? 5.371 2.819 3.132 1.00 98.62 95 ASP A C 1
ATOM 735 O O . ASP A 1 95 ? 5.598 3.949 3.562 1.00 98.62 95 ASP A O 1
ATOM 739 N N . ASP A 1 96 ? 6.273 2.154 2.407 1.00 98.00 96 ASP A N 1
ATOM 740 C CA . ASP A 1 96 ? 7.628 2.656 2.140 1.00 98.00 96 ASP A CA 1
ATOM 741 C C . ASP A 1 96 ? 7.602 3.942 1.299 1.00 98.00 96 ASP A C 1
ATOM 743 O O . ASP A 1 96 ? 8.454 4.824 1.445 1.00 98.00 96 ASP A O 1
ATOM 747 N N . LEU A 1 97 ? 6.563 4.124 0.474 1.00 98.56 97 LEU A N 1
ATOM 748 C CA . LEU A 1 97 ? 6.331 5.384 -0.236 1.00 98.56 97 LEU A CA 1
ATOM 749 C C . LEU A 1 97 ? 6.224 6.572 0.728 1.00 98.56 97 LEU A C 1
ATOM 751 O O . LEU A 1 97 ? 6.677 7.672 0.402 1.00 98.56 97 LEU A O 1
ATOM 755 N N . THR A 1 98 ? 5.597 6.390 1.893 1.00 98.62 98 THR A N 1
ATOM 756 C CA . THR A 1 98 ? 5.267 7.498 2.800 1.00 98.62 98 THR A CA 1
ATOM 757 C C . THR A 1 98 ? 6.053 7.475 4.105 1.00 98.62 98 THR A C 1
ATOM 759 O O . THR A 1 98 ? 6.270 8.540 4.680 1.00 98.62 98 THR A O 1
ATOM 762 N N . VAL A 1 99 ? 6.500 6.303 4.560 1.00 97.56 99 VAL A N 1
ATOM 763 C CA . VAL A 1 99 ? 7.194 6.007 5.826 1.00 97.56 99 VAL A CA 1
ATOM 764 C C . VAL A 1 99 ? 6.626 6.758 7.033 1.00 97.56 99 VAL A C 1
ATOM 766 O O . VAL A 1 99 ? 7.370 7.275 7.870 1.00 97.56 99 VAL A O 1
ATOM 769 N N . THR A 1 100 ? 5.297 6.904 7.101 1.00 97.75 100 THR A N 1
ATOM 770 C CA . THR A 1 100 ? 4.604 7.706 8.130 1.00 97.75 100 THR A CA 1
ATOM 771 C C . THR A 1 100 ? 5.165 9.147 8.254 1.00 97.75 100 THR A C 1
ATOM 773 O O . THR A 1 100 ? 5.056 9.799 9.291 1.00 97.75 100 THR A O 1
ATOM 776 N N . ASN A 1 101 ? 5.788 9.680 7.196 1.00 96.19 101 ASN A N 1
ATOM 777 C CA . ASN A 1 101 ? 6.470 10.971 7.186 1.00 96.19 101 ASN A CA 1
ATOM 778 C C . ASN A 1 101 ? 5.589 12.050 6.538 1.00 96.19 101 ASN A C 1
ATOM 780 O O . ASN A 1 101 ? 5.293 11.948 5.344 1.00 96.19 101 ASN A O 1
ATOM 784 N N . PRO A 1 102 ? 5.242 13.136 7.258 1.00 95.31 102 PRO A N 1
ATOM 785 C CA . PRO A 1 102 ? 4.367 14.186 6.737 1.00 95.31 102 PRO A CA 1
ATOM 786 C C . PRO A 1 102 ? 4.779 14.757 5.376 1.00 95.31 102 PRO A C 1
ATOM 788 O O . PRO A 1 102 ? 3.916 14.975 4.537 1.00 95.31 102 PRO A O 1
ATOM 791 N N . ARG A 1 103 ? 6.081 14.920 5.098 1.00 97.00 103 ARG A N 1
ATOM 792 C CA . ARG A 1 103 ? 6.547 15.477 3.814 1.00 97.00 103 ARG A CA 1
ATOM 793 C C . ARG A 1 103 ? 6.306 14.532 2.641 1.00 97.00 103 ARG A C 1
ATOM 795 O O . ARG A 1 103 ? 5.982 14.981 1.546 1.00 97.00 103 ARG A O 1
ATOM 802 N N . ARG A 1 104 ? 6.495 13.224 2.848 1.00 98.44 104 ARG A N 1
ATOM 803 C CA . ARG A 1 104 ? 6.220 12.227 1.802 1.00 98.44 104 ARG A CA 1
ATOM 804 C C . ARG A 1 104 ? 4.720 12.032 1.620 1.00 98.44 104 ARG A C 1
ATOM 806 O O . ARG A 1 104 ? 4.285 11.863 0.490 1.00 98.44 104 ARG A O 1
ATOM 813 N N . ILE A 1 105 ? 3.938 12.134 2.697 1.00 98.75 105 ILE A N 1
ATOM 814 C CA . ILE A 1 105 ? 2.471 12.132 2.627 1.00 98.75 105 ILE A CA 1
ATOM 815 C C . ILE A 1 105 ? 1.969 13.342 1.831 1.00 98.75 105 ILE A C 1
ATOM 817 O O . ILE A 1 105 ? 1.186 13.160 0.910 1.00 98.75 105 ILE A O 1
ATOM 821 N N . GLU A 1 106 ? 2.444 14.555 2.130 1.00 98.50 106 GLU A N 1
ATOM 822 C CA . GLU A 1 106 ? 2.098 15.773 1.375 1.00 98.50 106 GLU A CA 1
ATOM 823 C C . GLU A 1 106 ? 2.391 15.600 -0.117 1.00 98.50 106 GLU A C 1
ATOM 825 O O . GLU A 1 106 ? 1.512 15.809 -0.949 1.00 98.50 106 GLU A O 1
ATOM 830 N N . ARG A 1 107 ? 3.588 15.109 -0.455 1.00 98.69 107 ARG A N 1
ATOM 831 C CA . ARG A 1 107 ? 3.955 14.815 -1.842 1.00 98.69 107 ARG A CA 1
ATOM 832 C C . ARG A 1 107 ? 3.039 13.770 -2.484 1.00 98.69 107 ARG A C 1
ATOM 834 O O . ARG A 1 107 ? 2.597 13.946 -3.612 1.00 98.69 107 ARG A O 1
ATOM 841 N N . ALA A 1 108 ? 2.745 12.685 -1.777 1.00 98.75 108 ALA A N 1
ATOM 842 C CA . ALA A 1 108 ? 1.894 11.618 -2.285 1.00 98.75 108 ALA A CA 1
ATOM 843 C C . ALA A 1 108 ? 0.442 12.065 -2.493 1.00 98.75 108 ALA A C 1
ATOM 845 O O . ALA A 1 108 ? -0.201 11.616 -3.442 1.00 98.75 108 ALA A O 1
ATOM 846 N N . VAL A 1 109 ? -0.044 13.000 -1.675 1.00 98.56 109 VAL A N 1
ATOM 847 C CA . VAL A 1 109 ? -1.314 13.700 -1.891 1.00 98.56 109 VAL A CA 1
ATOM 848 C C . VAL A 1 109 ? -1.246 14.570 -3.148 1.00 98.56 109 VAL A C 1
ATOM 850 O O . VAL A 1 109 ? -2.125 14.460 -4.000 1.00 98.56 109 VAL A O 1
ATOM 853 N N . GLU A 1 110 ? -0.215 15.408 -3.288 1.00 98.50 110 GLU A N 1
ATOM 854 C CA . GLU A 1 110 ? -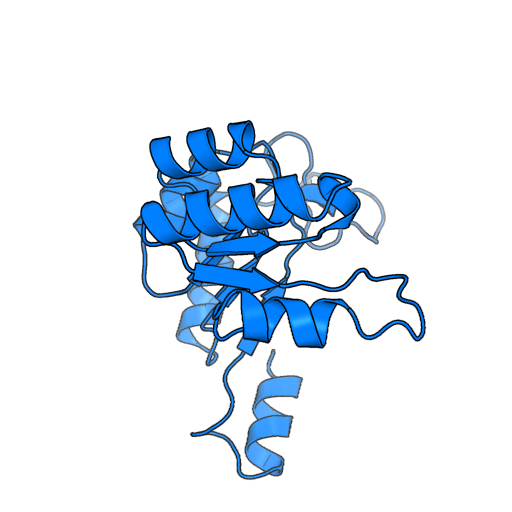0.048 16.314 -4.435 1.00 98.50 110 GLU A CA 1
ATOM 855 C C . GLU A 1 110 ? 0.051 15.566 -5.771 1.00 98.50 110 GLU A C 1
ATOM 857 O O . GLU A 1 110 ? -0.524 15.998 -6.770 1.00 98.50 110 GLU A O 1
ATOM 862 N N . GLU A 1 111 ? 0.753 14.432 -5.787 1.00 98.44 111 GLU A N 1
ATOM 863 C CA . GLU A 1 111 ? 0.946 13.609 -6.984 1.00 98.44 111 GLU A CA 1
ATOM 864 C C . GLU A 1 111 ? -0.203 12.615 -7.233 1.00 98.44 111 GLU A C 1
ATOM 866 O O . GLU A 1 111 ? -0.237 11.968 -8.279 1.00 98.44 111 GLU A O 1
ATOM 871 N N . GLY A 1 112 ? -1.157 12.482 -6.303 1.00 98.31 112 GLY A N 1
ATOM 872 C CA . GLY A 1 112 ? -2.220 11.474 -6.390 1.00 98.31 112 GLY A CA 1
ATOM 873 C C . GLY A 1 112 ? -1.673 10.042 -6.393 1.00 98.31 112 GLY A C 1
ATOM 874 O O . GLY A 1 112 ? -2.210 9.172 -7.077 1.00 98.31 112 GLY A O 1
ATOM 875 N N . ALA A 1 113 ? -0.575 9.812 -5.669 1.00 98.69 113 ALA A N 1
ATOM 876 C CA . ALA A 1 113 ? 0.208 8.584 -5.729 1.00 98.69 113 ALA A CA 1
ATOM 877 C C . ALA A 1 113 ? -0.492 7.399 -5.052 1.00 98.69 113 ALA A C 1
ATOM 879 O O . ALA A 1 113 ? -0.419 6.284 -5.556 1.00 98.69 113 ALA A O 1
ATOM 880 N N . CYS A 1 114 ? -1.205 7.623 -3.949 1.00 98.81 114 CYS A N 1
ATOM 881 C CA . CYS A 1 114 ? -1.999 6.607 -3.259 1.00 98.81 114 CYS A CA 1
ATOM 882 C C . CYS A 1 114 ? -3.243 7.244 -2.612 1.00 98.81 114 CYS A C 1
ATOM 884 O O . CYS A 1 114 ? -3.488 8.441 -2.771 1.00 98.81 114 CYS A O 1
ATOM 886 N N . ASN A 1 115 ? -4.084 6.447 -1.949 1.00 98.75 115 ASN A N 1
ATOM 887 C CA . ASN A 1 115 ? -5.314 6.933 -1.302 1.00 98.75 115 ASN A CA 1
ATOM 888 C C . ASN A 1 115 ? -5.518 6.381 0.121 1.00 98.75 115 ASN A C 1
ATOM 890 O O . ASN A 1 115 ? -6.580 6.557 0.723 1.00 98.75 115 ASN A O 1
ATOM 894 N N . CYS A 1 116 ? -4.495 5.725 0.665 1.00 98.88 116 CYS A N 1
ATOM 895 C CA . CYS A 1 116 ? -4.451 5.247 2.032 1.00 98.88 116 CYS A CA 1
ATOM 896 C C . CYS A 1 116 ? -3.018 5.321 2.568 1.00 98.88 116 CYS A C 1
ATOM 898 O O . CYS A 1 116 ? -2.057 5.005 1.869 1.00 98.88 116 CYS A O 1
ATOM 900 N N . LEU A 1 117 ? -2.881 5.731 3.824 1.00 98.88 117 LEU A N 1
ATOM 901 C CA . LEU A 1 117 ? -1.620 5.712 4.560 1.00 98.88 117 LEU A CA 1
ATOM 902 C C . LEU A 1 117 ? -1.503 4.402 5.343 1.00 98.88 117 LEU A C 1
ATOM 904 O O . LEU A 1 117 ? -2.427 4.083 6.094 1.00 98.88 117 LEU A O 1
ATOM 908 N N . LEU A 1 118 ? -0.367 3.707 5.256 1.00 98.88 118 LEU A N 1
ATOM 909 C CA . LEU A 1 118 ? 0.006 2.754 6.298 1.00 98.88 118 LEU A CA 1
ATOM 910 C C . LEU A 1 118 ? 0.715 3.504 7.430 1.00 98.88 118 LEU A C 1
ATOM 912 O O . LEU A 1 118 ? 1.714 4.187 7.216 1.00 98.88 118 LEU A O 1
ATOM 916 N N . LEU A 1 119 ? 0.181 3.419 8.644 1.00 98.81 119 LEU A N 1
ATOM 917 C CA . LEU A 1 119 ? 0.670 4.175 9.789 1.00 98.81 119 LEU A CA 1
ATOM 918 C C . LEU A 1 119 ? 1.438 3.262 10.741 1.00 98.81 119 LEU A C 1
ATOM 920 O O . LEU A 1 119 ? 0.846 2.505 11.510 1.00 98.81 119 LEU A O 1
ATOM 924 N N . LYS A 1 120 ? 2.767 3.382 10.722 1.00 98.69 120 LYS A N 1
ATOM 925 C CA . LYS A 1 120 ? 3.688 2.674 11.619 1.00 98.69 120 LYS A CA 1
ATOM 926 C C . LYS A 1 120 ? 4.353 3.685 12.544 1.00 98.69 120 LYS A C 1
ATOM 928 O O . LYS A 1 120 ? 5.249 4.430 12.152 1.00 98.69 120 LYS A O 1
ATOM 933 N N . VAL A 1 121 ? 3.948 3.685 13.814 1.00 97.62 121 VAL A N 1
ATOM 934 C CA . VAL A 1 121 ? 4.392 4.681 14.811 1.00 97.62 121 VAL A CA 1
ATOM 935 C C . VAL A 1 121 ? 5.917 4.763 14.916 1.00 97.62 121 VAL A C 1
ATOM 937 O O . VAL A 1 121 ? 6.488 5.841 15.078 1.00 97.62 121 VAL A O 1
ATOM 940 N N . ASN A 1 122 ? 6.604 3.629 14.783 1.00 95.81 122 ASN A N 1
ATOM 941 C CA . ASN A 1 122 ? 8.053 3.564 14.906 1.00 95.81 122 ASN A CA 1
ATOM 942 C C . ASN A 1 122 ? 8.825 4.010 13.648 1.00 95.81 122 ASN A C 1
ATOM 944 O O . ASN A 1 122 ? 10.040 4.155 13.740 1.00 95.81 122 ASN A O 1
ATOM 948 N N . GLN A 1 123 ? 8.167 4.229 12.500 1.00 93.81 123 GLN A N 1
ATOM 949 C CA . GLN A 1 123 ? 8.813 4.859 11.337 1.00 93.81 123 GLN A CA 1
ATOM 950 C C . GLN A 1 123 ? 9.047 6.357 11.582 1.00 93.81 123 GLN A C 1
ATOM 952 O O . GLN A 1 123 ? 10.099 6.875 11.218 1.00 93.81 123 GLN A O 1
ATOM 957 N N . ILE A 1 124 ? 8.096 7.038 12.235 1.00 96.19 124 ILE A N 1
ATOM 958 C CA . ILE A 1 124 ? 8.204 8.471 12.551 1.00 96.19 124 ILE A CA 1
ATOM 959 C C . ILE A 1 124 ? 8.785 8.734 13.948 1.00 96.19 124 ILE A C 1
ATOM 961 O O . ILE A 1 124 ? 9.423 9.755 14.176 1.00 96.19 124 ILE A O 1
ATOM 965 N N . GLY A 1 125 ? 8.627 7.783 14.875 1.00 95.81 125 GLY A N 1
ATOM 966 C CA . GLY A 1 125 ? 9.334 7.761 16.159 1.00 95.81 125 GLY A CA 1
ATOM 967 C C . GLY A 1 125 ? 8.614 8.445 17.323 1.00 95.81 125 GLY A C 1
ATOM 968 O O . GLY A 1 125 ? 9.102 8.375 18.452 1.00 95.81 125 GLY A O 1
ATOM 969 N N . SER A 1 126 ? 7.444 9.053 17.103 1.00 98.19 126 SER A N 1
ATOM 970 C CA . SER A 1 126 ? 6.605 9.576 18.184 1.00 98.19 126 SER A CA 1
ATOM 971 C C . SER A 1 126 ? 5.107 9.395 17.934 1.00 98.19 126 SER A C 1
ATOM 973 O O . SER A 1 126 ? 4.614 9.428 16.802 1.00 98.19 126 SER A O 1
ATOM 975 N N . VAL A 1 127 ? 4.352 9.244 19.027 1.00 98.38 127 VAL A N 1
ATOM 976 C CA . VAL A 1 127 ? 2.883 9.153 18.990 1.00 98.38 127 VAL A CA 1
ATOM 977 C C . VAL A 1 127 ? 2.271 10.443 18.437 1.00 98.38 127 VAL A C 1
ATOM 979 O O . VAL A 1 127 ? 1.355 10.389 17.623 1.00 98.38 127 VAL 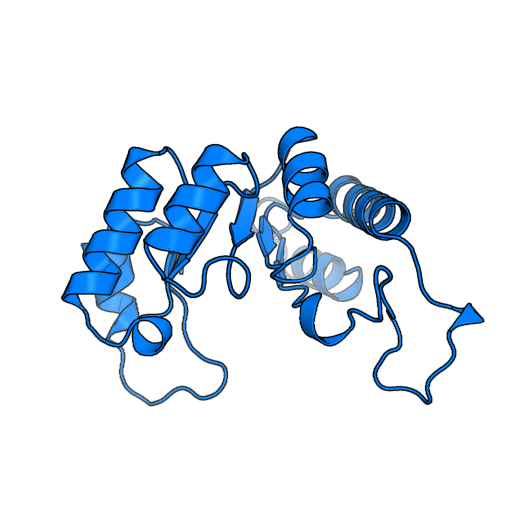A O 1
ATOM 982 N N . THR A 1 128 ? 2.796 11.608 18.829 1.00 98.44 128 THR A N 1
ATOM 983 C CA . THR A 1 128 ? 2.299 12.911 18.363 1.00 98.44 128 THR A CA 1
ATOM 984 C C . THR A 1 128 ? 2.418 13.054 16.850 1.00 98.44 128 THR A C 1
ATOM 986 O O . THR A 1 128 ? 1.442 13.427 16.201 1.00 98.44 128 THR A O 1
ATOM 989 N N . GLU A 1 129 ? 3.581 12.738 16.281 1.00 98.12 129 GLU A N 1
ATOM 990 C CA . GLU A 1 129 ? 3.796 12.845 14.835 1.00 98.12 129 GLU A CA 1
ATOM 991 C C . GLU A 1 129 ? 2.988 11.792 14.072 1.00 98.12 129 GLU A C 1
ATOM 993 O O . GLU A 1 129 ? 2.445 12.090 13.013 1.00 98.12 129 GLU A O 1
ATOM 998 N N . SER A 1 130 ? 2.787 10.607 14.654 1.00 98.50 130 SER A N 1
ATOM 999 C CA . SER A 1 130 ? 1.892 9.589 14.087 1.00 98.50 130 SER A CA 1
ATOM 1000 C C . SER A 1 130 ? 0.448 10.093 14.003 1.00 98.50 130 SER A C 1
ATOM 1002 O O . SER A 1 130 ? -0.189 10.007 12.957 1.00 98.50 130 SER A O 1
ATOM 1004 N N . ILE A 1 131 ? -0.071 10.703 15.074 1.00 98.56 131 ILE A N 1
ATOM 1005 C CA . ILE A 1 131 ? -1.415 11.304 15.072 1.00 98.56 131 ILE A CA 1
ATOM 1006 C C . ILE A 1 131 ? -1.501 12.437 14.036 1.00 98.56 131 ILE A C 1
ATOM 1008 O O . ILE A 1 131 ? -2.530 12.589 13.377 1.00 98.56 131 ILE A O 1
ATOM 1012 N N . GLN A 1 132 ? -0.445 13.238 13.876 1.00 98.31 132 GLN A N 1
ATOM 1013 C CA . GLN A 1 132 ? -0.396 14.292 12.859 1.00 98.31 132 GLN A CA 1
ATOM 1014 C C . GLN A 1 132 ? -0.414 13.715 11.438 1.00 98.31 132 GLN A C 1
ATOM 1016 O O . GLN A 1 132 ? -1.194 14.195 10.619 1.00 98.31 132 GLN A O 1
ATOM 1021 N N . ALA A 1 133 ? 0.360 12.661 11.167 1.00 98.56 133 ALA A N 1
ATOM 1022 C CA . ALA A 1 133 ? 0.356 11.947 9.891 1.00 98.56 133 ALA A CA 1
ATOM 1023 C C . ALA A 1 133 ? -1.027 11.349 9.576 1.00 98.56 133 ALA A C 1
ATOM 1025 O O . ALA A 1 133 ? -1.547 11.545 8.479 1.00 98.56 133 ALA A O 1
ATOM 1026 N N . CYS A 1 134 ? -1.677 10.719 10.564 1.00 98.62 134 CYS A N 1
ATOM 1027 C CA . CYS A 1 134 ? -3.053 10.227 10.439 1.00 98.62 134 CYS A CA 1
ATOM 1028 C C . CYS A 1 134 ? -4.024 11.347 10.051 1.00 98.62 134 CYS A C 1
ATOM 1030 O O . CYS A 1 134 ? -4.790 11.215 9.098 1.00 98.62 134 CYS A O 1
ATOM 1032 N N . LYS A 1 135 ? -3.987 12.473 10.775 1.00 98.50 135 LYS A N 1
ATOM 1033 C CA . LYS A 1 135 ? -4.874 13.616 10.517 1.00 98.50 135 LYS A CA 1
ATOM 1034 C C . LYS A 1 135 ? -4.625 14.241 9.150 1.00 98.50 135 LYS A C 1
ATOM 1036 O O . LYS A 1 135 ? -5.584 14.650 8.499 1.00 98.50 135 LYS A O 1
ATOM 1041 N N . LEU A 1 136 ? -3.365 14.318 8.725 1.00 98.56 136 LEU A N 1
ATOM 1042 C CA . LEU A 1 136 ? -2.984 14.807 7.405 1.00 98.56 136 LEU A CA 1
ATOM 1043 C C . LEU A 1 136 ? -3.590 13.928 6.305 1.00 98.56 136 LEU A C 1
ATOM 1045 O O . LEU A 1 136 ? -4.236 14.457 5.404 1.00 98.56 136 LEU A O 1
ATOM 1049 N N . ALA A 1 137 ? -3.453 12.605 6.416 1.00 98.69 137 ALA A N 1
ATOM 1050 C CA . ALA A 1 137 ? -4.063 11.663 5.482 1.00 98.69 137 ALA A CA 1
ATOM 1051 C C . ALA A 1 137 ? -5.600 11.797 5.469 1.00 98.69 137 ALA A C 1
ATOM 1053 O O . ALA A 1 137 ? -6.194 12.058 4.423 1.00 98.69 137 ALA A O 1
ATOM 1054 N N . GLN A 1 138 ? -6.248 11.740 6.638 1.00 98.56 138 GLN A N 1
ATOM 1055 C CA . GLN A 1 138 ? -7.711 11.842 6.758 1.00 98.56 138 GLN A CA 1
ATOM 1056 C C . GLN A 1 138 ? -8.268 13.171 6.218 1.00 98.56 138 GLN A C 1
ATOM 1058 O O . GLN A 1 138 ? -9.312 13.185 5.568 1.00 98.56 138 GLN A O 1
ATOM 1063 N N . THR A 1 139 ? -7.577 14.295 6.443 1.00 98.44 139 THR A N 1
ATOM 1064 C CA . THR A 1 139 ? -8.007 15.617 5.942 1.00 98.44 139 THR A CA 1
ATOM 1065 C C . THR A 1 139 ? -7.944 15.701 4.415 1.00 98.44 139 THR A C 1
ATOM 1067 O O . THR A 1 139 ? -8.740 16.416 3.811 1.00 98.44 139 THR A O 1
ATOM 1070 N N . ASN A 1 140 ? -7.054 14.930 3.787 1.00 98.50 140 ASN A N 1
ATOM 1071 C CA . ASN A 1 140 ? -6.959 14.795 2.333 1.00 98.50 140 ASN A CA 1
ATOM 1072 C C . ASN A 1 140 ? -7.858 13.678 1.768 1.00 98.50 140 ASN A C 1
ATOM 1074 O O . ASN A 1 140 ? -7.732 13.306 0.604 1.00 98.50 140 ASN A O 1
ATOM 1078 N N . GLY A 1 141 ? -8.787 13.149 2.571 1.00 98.12 141 GLY A N 1
ATOM 1079 C CA . GLY A 1 141 ? -9.760 12.145 2.139 1.00 98.12 141 GLY A CA 1
ATOM 1080 C C . GLY A 1 141 ? -9.200 10.728 2.020 1.00 98.12 141 GLY A C 1
ATOM 1081 O O . GLY A 1 141 ? -9.859 9.875 1.429 1.00 98.12 141 GLY A O 1
ATOM 1082 N N . TRP A 1 142 ? -8.007 10.467 2.556 1.00 98.62 142 TRP A N 1
ATOM 1083 C CA . TRP A 1 142 ? -7.407 9.136 2.531 1.00 98.62 142 TRP A CA 1
ATOM 1084 C C . TRP A 1 142 ? -7.917 8.244 3.658 1.00 98.62 142 TRP A C 1
ATOM 1086 O O . TRP A 1 142 ? -8.249 8.707 4.755 1.00 98.62 142 TRP A O 1
ATOM 1096 N N . GLY A 1 143 ? -7.890 6.937 3.397 1.00 98.75 143 GLY A N 1
ATOM 1097 C CA . GLY A 1 143 ? -7.900 5.933 4.453 1.00 98.75 143 GLY A CA 1
ATOM 1098 C C . GLY A 1 143 ? -6.607 5.970 5.273 1.00 98.75 143 GLY A C 1
ATOM 1099 O O . GLY A 1 143 ? -5.578 6.499 4.845 1.00 98.75 143 GLY A O 1
ATOM 1100 N N . VAL A 1 144 ? -6.651 5.390 6.467 1.00 98.88 144 VAL A N 1
ATOM 1101 C CA . VAL A 1 144 ? -5.454 5.120 7.268 1.00 98.88 144 VAL A CA 1
ATOM 1102 C C . VAL A 1 144 ? -5.560 3.692 7.776 1.00 98.88 144 VAL A C 1
ATOM 1104 O O . VAL A 1 144 ? -6.582 3.322 8.344 1.00 98.88 144 VAL A O 1
ATOM 1107 N N . MET A 1 145 ? -4.519 2.896 7.586 1.00 98.88 145 MET A N 1
ATOM 1108 C CA . MET A 1 145 ? -4.393 1.562 8.156 1.00 98.88 145 MET A CA 1
ATOM 1109 C C . MET A 1 145 ? -3.294 1.608 9.206 1.00 98.88 145 MET A C 1
ATOM 1111 O O . MET A 1 145 ? -2.127 1.832 8.893 1.00 98.88 145 MET A O 1
ATOM 1115 N N . VAL A 1 146 ? -3.682 1.495 10.477 1.00 98.75 146 VAL A N 1
ATOM 1116 C CA . VAL A 1 146 ? -2.701 1.406 11.565 1.00 98.75 146 VAL A CA 1
ATOM 1117 C C . VAL A 1 146 ? -2.000 0.067 11.431 1.00 98.75 146 VAL A C 1
ATOM 1119 O O . VAL A 1 146 ? -2.673 -0.934 11.283 1.00 98.75 146 VAL A O 1
ATOM 1122 N N . SER A 1 147 ? -0.674 0.029 11.491 1.00 98.69 147 SER A N 1
ATOM 1123 C CA . SER A 1 147 ? 0.060 -1.201 11.208 1.00 98.69 14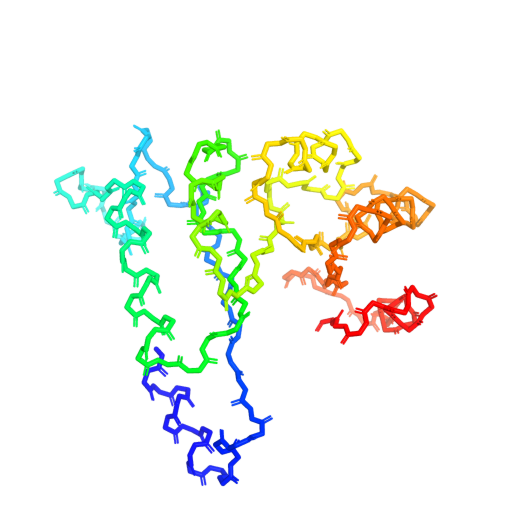7 SER A CA 1
ATOM 1124 C C . SER A 1 147 ? 1.019 -1.576 12.319 1.00 98.69 147 SER A C 1
ATOM 1126 O O . SER A 1 147 ? 1.694 -0.738 12.922 1.00 98.69 147 SER A O 1
ATOM 1128 N N . HIS A 1 148 ? 1.136 -2.886 12.498 1.00 98.06 148 HIS A N 1
ATOM 1129 C CA . HIS A 1 148 ? 2.202 -3.528 13.247 1.00 98.06 148 HIS A CA 1
ATOM 1130 C C . HIS A 1 148 ? 3.544 -3.487 12.496 1.00 98.06 148 HIS A C 1
ATOM 1132 O O . HIS A 1 148 ? 3.644 -2.968 11.374 1.00 98.06 148 HIS A O 1
ATOM 1138 N N . ARG A 1 149 ? 4.582 -4.080 13.091 1.00 96.56 149 ARG A N 1
ATOM 1139 C CA . ARG A 1 149 ? 5.836 -4.431 12.402 1.00 96.56 149 ARG A CA 1
ATOM 1140 C C . ARG A 1 149 ? 6.013 -5.945 12.304 1.00 96.56 149 ARG A C 1
ATOM 1142 O O . ARG A 1 149 ? 5.473 -6.702 13.095 1.00 96.56 149 ARG A O 1
ATOM 1149 N N . SER A 1 150 ? 6.835 -6.399 11.357 1.00 93.12 150 SER A N 1
ATOM 1150 C CA . SER A 1 150 ? 7.148 -7.830 11.210 1.00 93.12 150 SER A CA 1
ATOM 1151 C C . SER A 1 150 ? 7.815 -8.434 12.456 1.00 93.12 150 SER A C 1
ATOM 1153 O O . SER A 1 150 ? 7.609 -9.608 12.755 1.00 93.12 150 SER A O 1
ATOM 1155 N N . GLY A 1 151 ? 8.589 -7.633 13.198 1.00 95.50 151 GLY A N 1
ATOM 1156 C CA . GLY A 1 151 ? 9.057 -7.948 14.547 1.00 95.50 151 GLY A CA 1
ATOM 1157 C C . GLY A 1 151 ? 8.234 -7.202 15.595 1.00 95.50 151 GLY A C 1
ATOM 1158 O O . GLY A 1 151 ? 8.586 -6.076 15.939 1.00 95.50 151 GLY A O 1
ATOM 1159 N N . GLU A 1 152 ? 7.154 -7.824 16.067 1.00 97.56 152 GLU A N 1
ATOM 1160 C CA . GLU A 1 152 ? 6.278 -7.287 17.119 1.00 97.56 152 GLU A CA 1
ATOM 1161 C C . GLU A 1 152 ? 6.700 -7.691 18.540 1.00 97.56 152 GLU A C 1
ATOM 1163 O O . GLU A 1 152 ? 7.553 -8.566 18.734 1.00 97.56 152 GLU A O 1
ATOM 1168 N N . THR A 1 153 ? 6.058 -7.071 19.533 1.00 98.25 153 THR A N 1
ATOM 1169 C CA . THR A 1 153 ? 6.120 -7.463 20.950 1.00 98.25 153 THR A CA 1
ATOM 1170 C C . THR A 1 153 ? 4.739 -7.888 21.471 1.00 98.25 153 THR A C 1
ATOM 1172 O O . THR A 1 153 ? 3.773 -8.004 20.721 1.00 98.25 153 THR A O 1
ATOM 1175 N N . GLU A 1 154 ? 4.634 -8.172 22.768 1.00 98.19 154 GLU A N 1
ATOM 1176 C CA . GLU A 1 154 ? 3.360 -8.394 23.459 1.00 98.19 154 GLU A CA 1
ATOM 1177 C C . GLU A 1 154 ? 2.547 -7.109 23.704 1.00 98.19 154 GLU A C 1
ATOM 1179 O O . GLU A 1 154 ? 1.439 -7.180 24.242 1.00 98.19 154 GLU A O 1
ATOM 1184 N N . ASP A 1 155 ? 3.101 -5.942 23.366 1.00 98.50 155 ASP A N 1
ATOM 1185 C CA . ASP A 1 155 ? 2.449 -4.650 23.549 1.00 98.50 155 ASP A CA 1
ATOM 1186 C C . ASP A 1 155 ? 1.220 -4.524 22.629 1.00 98.50 155 ASP A C 1
ATOM 1188 O O . ASP A 1 155 ? 1.240 -4.901 21.459 1.00 98.50 155 ASP A O 1
ATOM 1192 N N . THR A 1 156 ? 0.118 -3.999 23.164 1.00 98.38 156 THR A N 1
ATOM 1193 C CA . THR A 1 156 ? -1.162 -3.879 22.451 1.00 98.38 156 THR A CA 1
ATOM 1194 C C . THR A 1 156 ? -1.471 -2.456 21.985 1.00 98.38 156 THR A C 1
ATOM 1196 O O . THR A 1 156 ? -2.600 -2.186 21.582 1.00 98.38 156 THR A O 1
ATOM 1199 N N . PHE A 1 157 ? -0.505 -1.534 22.029 1.00 98.75 157 PHE A N 1
ATOM 1200 C CA . PHE A 1 157 ? -0.693 -0.098 21.799 1.00 98.75 157 PHE A CA 1
ATOM 1201 C C . PHE A 1 157 ? -1.475 0.223 20.524 1.00 98.75 157 PHE A C 1
ATOM 1203 O O . PHE A 1 157 ? -2.365 1.074 20.535 1.00 98.75 157 PHE A O 1
ATOM 1210 N N . ILE A 1 158 ? -1.169 -0.461 19.417 1.00 98.62 158 ILE A N 1
ATOM 1211 C CA . ILE A 1 158 ? -1.808 -0.178 18.128 1.00 98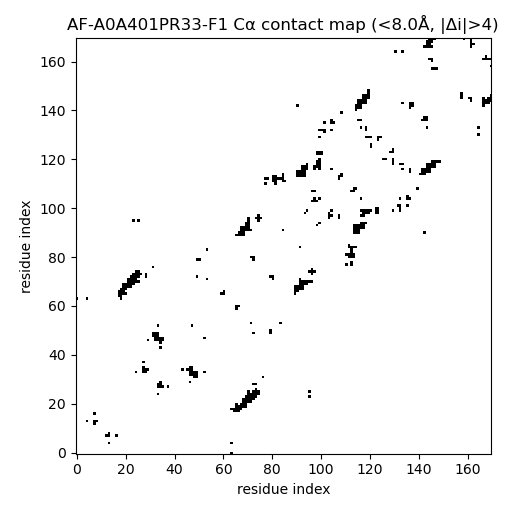.62 158 ILE A CA 1
ATOM 1212 C C . ILE A 1 158 ? -3.301 -0.542 18.097 1.00 98.62 158 ILE A C 1
ATOM 1214 O O . ILE A 1 158 ? -4.042 0.049 17.313 1.00 98.62 158 ILE A O 1
ATOM 1218 N N . ALA A 1 159 ? -3.762 -1.441 18.977 1.00 98.75 159 ALA A N 1
ATOM 1219 C CA . ALA A 1 159 ? -5.179 -1.780 19.108 1.00 98.75 159 ALA A CA 1
ATOM 1220 C C . ALA A 1 159 ? -5.985 -0.613 19.705 1.00 98.75 159 ALA A C 1
ATOM 1222 O O . ALA A 1 159 ? -7.054 -0.272 19.201 1.00 98.75 159 ALA A O 1
ATOM 1223 N N . ASP A 1 160 ? -5.460 0.056 20.734 1.00 98.75 160 ASP A N 1
ATOM 1224 C CA . ASP A 1 160 ? -6.056 1.288 21.256 1.00 98.75 160 ASP A CA 1
ATOM 1225 C C . ASP A 1 160 ? -5.890 2.448 20.266 1.00 98.75 160 ASP A C 1
ATOM 1227 O O . ASP A 1 160 ? -6.802 3.262 20.096 1.00 98.75 160 ASP A O 1
ATOM 1231 N N . LEU A 1 161 ? -4.752 2.513 19.567 1.00 98.69 161 LEU A N 1
ATOM 1232 C CA . LEU A 1 161 ? -4.471 3.571 18.601 1.00 98.69 161 LEU A CA 1
ATOM 1233 C C . LEU A 1 161 ? -5.454 3.561 17.425 1.00 98.69 161 LEU A C 1
ATOM 1235 O O . LEU A 1 161 ? -5.997 4.615 17.099 1.00 98.69 161 LEU A O 1
ATOM 1239 N N . VAL A 1 162 ? -5.713 2.404 16.802 1.00 98.81 162 VAL A N 1
ATOM 1240 C CA . VAL A 1 162 ? -6.654 2.307 15.669 1.00 98.81 162 VAL A CA 1
ATOM 1241 C C . VAL A 1 162 ? -8.064 2.743 16.072 1.00 98.81 162 VAL A C 1
ATOM 1243 O O . VAL A 1 162 ? -8.733 3.462 15.325 1.00 98.81 162 VAL A O 1
ATOM 1246 N N . VAL A 1 163 ? -8.496 2.380 17.284 1.00 98.81 163 VAL A N 1
ATOM 1247 C CA . VAL A 1 163 ? -9.792 2.797 17.830 1.00 98.81 163 VAL A CA 1
ATOM 1248 C C . VAL A 1 163 ? -9.800 4.299 18.104 1.00 98.81 163 VAL A C 1
ATOM 1250 O O . VAL A 1 163 ? -10.720 4.989 17.672 1.00 98.81 163 VAL A O 1
ATOM 1253 N N . GLY A 1 164 ? -8.774 4.827 18.774 1.00 98.69 164 GLY A N 1
ATOM 1254 C CA . GLY A 1 164 ? -8.679 6.246 19.125 1.00 98.69 164 GLY A CA 1
ATOM 1255 C C . GLY A 1 164 ? -8.538 7.179 17.918 1.00 98.69 164 GLY A C 1
ATOM 1256 O O . GLY A 1 164 ? -9.020 8.311 17.956 1.00 98.69 164 GLY A O 1
ATOM 1257 N N . LEU A 1 165 ? -7.910 6.707 16.839 1.00 98.56 165 LEU A N 1
ATOM 1258 C CA . LEU A 1 165 ? -7.791 7.418 15.564 1.00 98.56 165 LEU A CA 1
ATOM 1259 C C . LEU A 1 165 ? -9.000 7.213 14.637 1.00 98.56 165 LEU A C 1
ATOM 1261 O O . LEU A 1 165 ? -9.091 7.881 13.603 1.00 98.56 165 LEU A O 1
ATOM 1265 N N . CYS A 1 166 ? -9.927 6.321 15.003 1.00 98.62 166 CYS A N 1
ATOM 1266 C CA . CYS A 1 166 ? -11.135 5.996 14.245 1.00 98.62 166 CYS A CA 1
ATOM 1267 C C . CYS A 1 166 ? -10.849 5.642 12.775 1.00 98.62 166 CYS A C 1
ATOM 1269 O O . CYS A 1 166 ? -11.572 6.080 11.880 1.00 98.62 166 CYS A O 1
ATOM 1271 N N . THR A 1 167 ? -9.785 4.883 12.504 1.00 98.56 167 THR A N 1
ATOM 1272 C CA . THR A 1 167 ? -9.340 4.657 11.117 1.00 98.56 167 THR A CA 1
ATOM 1273 C C . THR A 1 167 ? -10.127 3.563 10.391 1.00 98.56 167 THR A C 1
ATOM 1275 O O . THR A 1 167 ? -10.171 3.545 9.164 1.00 98.56 167 THR A O 1
ATOM 1278 N N . GLY A 1 168 ? -10.777 2.668 11.143 1.00 98.50 168 GLY A N 1
ATOM 1279 C CA . GLY A 1 168 ? -11.643 1.608 10.615 1.00 98.50 168 GLY A CA 1
ATOM 1280 C C . GLY A 1 168 ? -10.914 0.382 10.055 1.00 98.50 168 GLY A C 1
ATOM 1281 O O . GLY A 1 168 ? -11.581 -0.567 9.650 1.00 98.50 168 GLY A O 1
ATOM 1282 N N . GLN A 1 169 ? -9.580 0.383 10.051 1.00 98.62 169 GLN A N 1
ATOM 1283 C CA . GLN A 1 169 ? -8.741 -0.704 9.542 1.00 98.62 169 GLN A CA 1
ATOM 1284 C C . GLN A 1 169 ? -7.371 -0.710 10.240 1.00 98.62 169 GLN A C 1
ATOM 1286 O O . GLN A 1 169 ? -6.797 0.353 10.506 1.00 98.62 169 GLN A O 1
ATOM 1291 N N . VAL A 1 170 ? -6.895 -1.915 10.554 1.00 97.94 170 VAL A N 1
ATOM 1292 C CA . VAL A 1 170 ? -5.654 -2.255 11.269 1.00 97.94 170 VAL A CA 1
ATOM 1293 C C . VAL A 1 170 ? -5.073 -3.537 10.693 1.00 97.94 170 VAL A C 1
ATOM 1295 O O . VAL A 1 170 ? -5.899 -4.357 10.224 1.00 97.94 170 VAL A O 1
#

Nearest PDB structures (foldseek):
  3b97-assembly1_A  TM=9.989E-01  e=1.147E-25  Homo sapiens
  2akz-assembly1_A  TM=9.980E-01  e=9.223E-25  Homo sapiens
  3ucd-assembly1_B  TM=1.001E+00  e=4.270E-24  Homo sapiens
  2xh7-assembly1_A  TM=9.959E-01  e=1.783E-20  Saccharomyces cerevisiae
  2xh4-assembly2_B  TM=9.901E-01  e=5.715E-20  Saccharomyces cerevisiae

pLDDT: mean 97.98, std 1.69, range [83.62, 98.94]

InterPro domains:
  IPR000941 Enolase [PR00148] (94-105)
  IPR000941 Enolase [PR00148] (117-131)
  IPR000941 Enolase [PR00148] (146-163)
  IPR000941 Enolase [PTHR11902] (1-170)
  IPR020809 Enolase, conserved site [PS00164] (117-130)
  IPR020810 Enolase, C-terminal TIM barrel domain [PF00113] (1-170)
  IPR020810 Enolase, C-terminal TIM barrel domain [SM01192] (1-170)
  IPR036849 Enolase-like, C-terminal domain superfamily [G3DSA:3.20.20.120] (1-170)
  IPR036849 Enolase-like, C-terminal domain superfamily [SSF51604] (1-170)

Organism: Scyliorhinus torazame (NCBI:txid75743)

Foldseek 3Di:
DVVVCVVCVVVVNNVPDADEDEPLQQQQDDDQWGDPPSVDPDDPVRTHHLVVLLVVVVCCVVVGRYAYYECSHHLPPQVSLLVSCVVPDHFYEYCSVCLLPLVSLVVCLVSVRGQEYEQDCVSVPHPVSSLVSLVSSVVSVGAYADDDDPDHDPDPVSVVVCVVSVRVHD

Sequence (170 aa):
LDLIKSAIAKAGYTDKVVVGMDVAASEFYKGGRYDLDFKSPDDPGRYISPDELADLYGTFIRDYPVVSIEDPFDQDDWPAWAKFTAAGGIQVVGDDLTVTNPRRIERAVEEGACNCLLLKVNQIGSVTESIQACKLAQTNGWGVMVSHRSGETEDTFIADLVVGLCTGQV

Mean predicted aligned error: 2.29 Å